Protein AF-A0A1H9KMR3-F1 (afdb_monomer_lite)

Secondary structure (DSSP, 8-state):
-----EE-SS-EE----TTTGGGGHHHHT-HHHHHH-SS--SSHHHHHHHHHHHH-

pLDDT: mean 85.53, std 7.77, range [53.25, 97.31]

Sequence (56 aa):
MQDIILENTKAKLLPLALNKHHFLNAIAKEPNLVQYSPSKIDTPNDLTAYVEMAID

Organism: NCBI:txid419940

Radius of gyration: 12.94 Å; chains: 1; bounding box: 25×27×32 Å

Structure (mmCIF, N/CA/C/O backbone):
data_AF-A0A1H9KMR3-F1
#
_entry.id   AF-A0A1H9KMR3-F1
#
loop_
_atom_site.group_PDB
_atom_site.id
_atom_site.type_symbol
_atom_site.label_atom_id
_atom_site.label_alt_id
_atom_site.label_comp_id
_atom_site.label_asym_id
_atom_site.label_entity_id
_atom_site.label_seq_id
_atom_site.pdbx_PDB_ins_code
_atom_site.Cartn_x
_atom_site.Cartn_y
_atom_site.Cartn_z
_atom_site.occupancy
_atom_site.B_iso_or_equiv
_atom_site.auth_seq_id
_atom_site.auth_comp_id
_atom_site.auth_asym_id
_atom_site.auth_atom_id
_atom_site.pdbx_PDB_model_num
ATOM 1 N N . MET A 1 1 ? 16.538 10.126 -19.443 1.00 53.25 1 MET A N 1
ATOM 2 C CA . MET A 1 1 ? 16.340 9.270 -18.255 1.00 53.25 1 MET A CA 1
ATOM 3 C C . MET A 1 1 ? 16.080 7.864 -18.740 1.00 53.25 1 MET A C 1
ATOM 5 O O . MET A 1 1 ? 15.411 7.717 -19.752 1.00 53.25 1 MET A O 1
ATOM 9 N N . GLN A 1 2 ? 16.668 6.871 -18.085 1.00 58.00 2 GLN A N 1
ATOM 10 C CA . GLN A 1 2 ? 16.430 5.465 -18.388 1.00 58.00 2 GLN A CA 1
ATOM 11 C C . GLN A 1 2 ? 15.254 5.013 -17.518 1.00 58.00 2 GLN A C 1
ATOM 13 O O . GLN A 1 2 ? 15.307 5.196 -16.303 1.00 58.00 2 GLN A O 1
ATOM 18 N N . ASP A 1 3 ? 14.187 4.498 -18.126 1.00 76.31 3 ASP A N 1
ATOM 19 C CA . ASP A 1 3 ? 13.017 4.042 -17.375 1.00 76.31 3 ASP A CA 1
ATOM 20 C C . ASP A 1 3 ? 13.380 2.786 -16.575 1.00 76.31 3 ASP A C 1
ATOM 22 O O . ASP A 1 3 ? 13.752 1.756 -17.142 1.00 76.31 3 ASP A O 1
ATOM 26 N N . ILE A 1 4 ? 13.293 2.869 -15.244 1.00 82.69 4 ILE A N 1
ATOM 27 C CA . ILE A 1 4 ? 13.465 1.705 -14.371 1.00 82.69 4 ILE A CA 1
ATOM 28 C C . ILE A 1 4 ? 12.179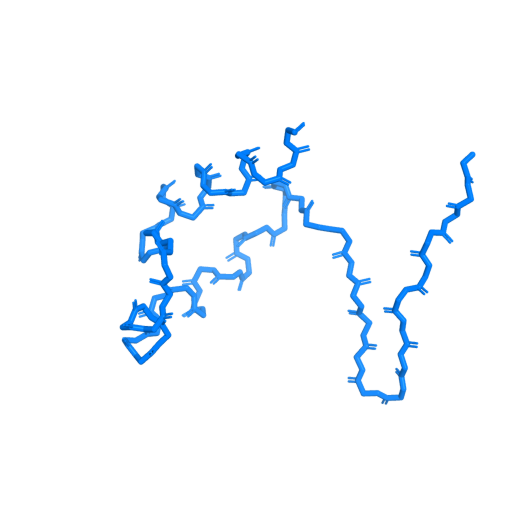 0.881 -14.447 1.00 82.69 4 ILE A C 1
ATOM 30 O O . ILE A 1 4 ? 1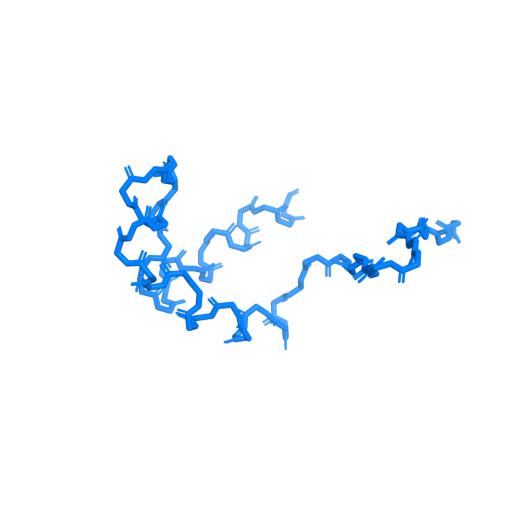1.130 1.293 -13.952 1.00 82.69 4 ILE A O 1
ATOM 34 N N . ILE A 1 5 ? 12.262 -0.294 -15.072 1.00 88.69 5 ILE A N 1
ATOM 35 C CA . ILE A 1 5 ? 11.139 -1.227 -15.195 1.00 88.69 5 ILE A CA 1
ATOM 36 C C . ILE A 1 5 ? 11.272 -2.303 -14.119 1.00 88.69 5 ILE A C 1
ATOM 38 O O . ILE A 1 5 ? 12.196 -3.113 -14.142 1.00 88.69 5 ILE A O 1
ATOM 42 N N . LEU A 1 6 ? 10.322 -2.316 -13.186 1.00 91.00 6 LEU A N 1
ATOM 43 C CA . LEU A 1 6 ? 10.206 -3.323 -12.134 1.00 91.00 6 LEU A CA 1
ATOM 44 C C . LEU A 1 6 ? 8.952 -4.164 -12.392 1.00 91.00 6 LEU A C 1
ATOM 46 O O . LEU A 1 6 ? 7.860 -3.831 -11.937 1.00 91.00 6 LEU A O 1
ATOM 50 N N . GLU A 1 7 ? 9.089 -5.236 -13.167 1.00 95.62 7 GLU A N 1
ATOM 51 C CA . GLU A 1 7 ? 7.962 -6.058 -13.617 1.00 95.62 7 GLU A CA 1
ATOM 52 C C . GLU A 1 7 ? 8.344 -7.539 -13.697 1.00 95.62 7 GLU A C 1
ATOM 54 O O . GLU A 1 7 ? 9.467 -7.890 -14.059 1.00 95.62 7 GLU A O 1
ATOM 59 N N . ASN A 1 8 ? 7.402 -8.417 -13.355 1.00 94.31 8 ASN A N 1
ATOM 60 C CA . ASN A 1 8 ? 7.502 -9.858 -13.562 1.00 94.31 8 ASN A CA 1
ATOM 61 C C . ASN A 1 8 ? 6.132 -10.453 -13.938 1.00 94.31 8 ASN A C 1
ATOM 63 O O . ASN A 1 8 ? 5.153 -9.736 -14.123 1.00 94.31 8 ASN A O 1
ATOM 67 N N . THR A 1 9 ? 6.044 -11.785 -14.010 1.00 97.31 9 THR A N 1
ATOM 68 C CA . THR A 1 9 ? 4.816 -12.505 -14.398 1.00 97.31 9 THR A CA 1
ATOM 69 C C . THR A 1 9 ? 3.627 -12.314 -13.454 1.00 97.31 9 THR A C 1
ATOM 71 O O . THR A 1 9 ? 2.515 -12.702 -13.802 1.00 97.3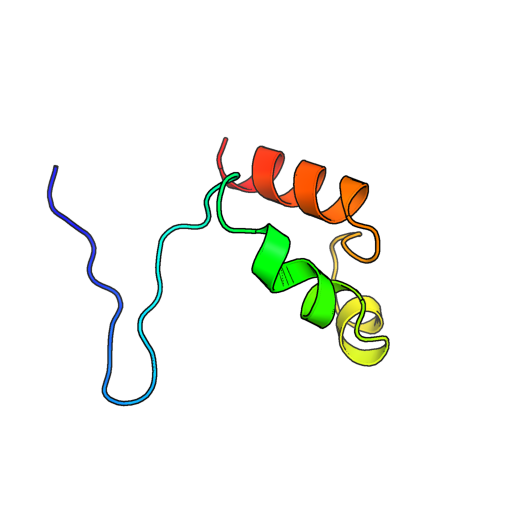1 9 THR A O 1
ATOM 74 N N . LYS A 1 10 ? 3.840 -11.757 -12.258 1.00 95.19 10 LYS A N 1
ATOM 75 C CA . LYS A 1 10 ? 2.809 -11.571 -11.231 1.00 95.19 10 LYS A CA 1
ATOM 76 C C . LYS A 1 10 ? 2.454 -10.108 -10.996 1.00 95.19 10 LYS A C 1
ATOM 78 O O . LYS A 1 10 ? 1.315 -9.828 -10.641 1.00 95.19 10 LYS A O 1
ATOM 83 N N . ALA A 1 11 ? 3.413 -9.195 -11.127 1.00 93.25 11 ALA A N 1
ATOM 84 C CA . ALA A 1 11 ? 3.211 -7.800 -10.766 1.00 93.25 11 ALA A CA 1
ATOM 85 C C . ALA A 1 11 ? 4.116 -6.852 -11.553 1.00 93.25 11 ALA A C 1
ATOM 87 O O . ALA A 1 11 ? 5.249 -7.180 -11.904 1.00 93.25 11 ALA A O 1
ATOM 88 N N . LYS A 1 12 ? 3.607 -5.634 -11.730 1.00 92.06 12 LYS A N 1
ATOM 89 C CA . LYS A 1 12 ? 4.332 -4.469 -12.226 1.00 92.06 12 LYS A CA 1
ATOM 90 C C . LYS A 1 12 ? 4.318 -3.401 -11.142 1.00 92.06 12 LYS A C 1
ATOM 92 O O . LYS A 1 12 ? 3.247 -3.025 -10.668 1.00 92.06 12 LYS A O 1
ATOM 97 N N . LEU A 1 13 ? 5.491 -2.912 -10.764 1.00 90.06 13 LEU A N 1
ATOM 98 C CA . LEU A 1 13 ? 5.627 -1.795 -9.844 1.00 90.06 13 LEU A CA 1
ATOM 99 C C . LEU A 1 13 ? 5.697 -0.501 -10.648 1.00 90.06 13 LEU A C 1
ATOM 101 O O . LEU A 1 13 ? 6.385 -0.406 -11.665 1.00 90.06 13 LEU A O 1
ATOM 105 N N . LEU A 1 14 ? 4.955 0.494 -10.180 1.00 85.94 14 LEU A N 1
ATOM 106 C CA . LEU A 1 14 ? 4.983 1.847 -10.708 1.00 85.94 14 LEU A CA 1
ATOM 107 C C . LEU A 1 14 ? 5.519 2.767 -9.612 1.00 85.94 14 LEU A C 1
ATOM 109 O O . LEU A 1 14 ? 5.205 2.528 -8.442 1.00 85.94 14 LEU A O 1
ATOM 113 N N . PRO A 1 15 ? 6.284 3.815 -9.966 1.00 83.06 15 PRO A N 1
ATOM 114 C CA . PRO A 1 15 ? 6.663 4.840 -9.009 1.00 83.06 15 PRO A CA 1
ATOM 115 C C . PRO A 1 15 ? 5.436 5.365 -8.266 1.00 83.06 15 PRO A C 1
ATOM 117 O O . PRO A 1 15 ? 4.381 5.604 -8.869 1.00 83.06 15 PRO A O 1
ATOM 120 N N . LEU A 1 16 ? 5.581 5.517 -6.952 1.00 84.12 16 LEU A N 1
ATOM 121 C CA . LEU A 1 16 ? 4.554 6.120 -6.120 1.00 84.12 16 LEU A CA 1
ATOM 122 C C . LEU A 1 16 ? 4.367 7.580 -6.554 1.00 84.12 16 LEU A C 1
ATOM 124 O O . LEU A 1 16 ? 5.340 8.290 -6.791 1.00 84.12 16 LEU A O 1
ATOM 128 N N . ALA A 1 17 ? 3.115 8.009 -6.704 1.00 80.62 17 ALA A N 1
ATOM 129 C CA . ALA A 1 17 ? 2.783 9.353 -7.162 1.00 80.62 17 ALA A CA 1
ATOM 130 C C . ALA A 1 17 ? 1.515 9.868 -6.474 1.00 80.62 17 ALA A C 1
ATOM 132 O O . ALA A 1 17 ? 0.558 9.111 -6.274 1.00 80.62 17 ALA A O 1
ATOM 133 N N . LEU A 1 18 ? 1.481 11.176 -6.199 1.00 76.00 18 LEU A N 1
ATOM 134 C CA . LEU A 1 18 ? 0.371 11.864 -5.522 1.00 76.00 18 LEU A CA 1
ATOM 135 C C . LEU A 1 18 ? -0.967 11.796 -6.276 1.00 76.00 18 LEU A C 1
ATOM 137 O O . LEU A 1 18 ? -2.032 12.003 -5.707 1.00 76.00 18 LEU A O 1
ATOM 141 N N . ASN A 1 19 ? -0.956 11.503 -7.574 1.00 78.31 19 ASN A N 1
ATOM 142 C CA . ASN A 1 19 ? -2.188 11.322 -8.342 1.00 78.31 19 ASN A CA 1
ATOM 143 C C . ASN A 1 19 ? -2.717 9.875 -8.310 1.00 78.31 19 ASN A C 1
ATOM 145 O O . ASN A 1 19 ? -3.787 9.608 -8.856 1.00 78.31 19 ASN A O 1
ATOM 149 N N . LYS A 1 20 ? -1.998 8.935 -7.681 1.00 79.12 20 LYS A N 1
ATOM 150 C CA . LYS A 1 20 ? -2.317 7.495 -7.691 1.00 79.12 20 LYS A CA 1
ATOM 151 C C . LYS A 1 20 ? -2.406 6.858 -6.303 1.00 79.12 20 LYS A C 1
ATOM 153 O O . LYS A 1 20 ? -2.957 5.767 -6.193 1.00 79.12 20 LYS A O 1
ATOM 158 N N . HIS A 1 21 ? -1.941 7.507 -5.235 1.00 80.75 21 HIS A N 1
ATOM 159 C CA . HIS A 1 21 ? -1.980 6.918 -3.887 1.00 80.75 21 HIS A CA 1
ATOM 160 C C . HIS A 1 21 ? -3.394 6.753 -3.324 1.00 80.75 21 HIS A C 1
ATOM 162 O O . HIS A 1 21 ? -3.594 5.958 -2.414 1.00 80.75 21 HIS A O 1
ATOM 168 N N . HIS A 1 22 ? -4.403 7.416 -3.893 1.00 86.00 22 HIS A N 1
ATOM 169 C CA . HIS A 1 22 ? -5.796 7.225 -3.484 1.00 86.00 22 HIS A CA 1
ATOM 170 C C . HIS A 1 22 ? -6.282 5.769 -3.632 1.00 86.00 22 HIS A C 1
ATOM 172 O O . HIS A 1 22 ? -7.147 5.345 -2.865 1.00 86.00 22 HIS A O 1
ATOM 178 N N . PHE A 1 23 ? -5.703 4.982 -4.553 1.00 86.06 23 PHE A N 1
ATOM 179 C CA . PHE A 1 23 ? -5.973 3.542 -4.672 1.00 86.06 23 PHE A CA 1
ATOM 180 C C . PHE A 1 23 ? -5.482 2.742 -3.456 1.00 86.06 23 PHE A C 1
ATOM 182 O O . PHE A 1 23 ? -5.993 1.660 -3.178 1.00 86.06 23 PHE A O 1
ATOM 189 N N . LEU A 1 24 ? -4.520 3.283 -2.707 1.00 88.62 24 LEU A N 1
ATOM 190 C CA . LEU A 1 24 ? -3.950 2.653 -1.520 1.00 88.62 24 LEU A CA 1
ATOM 191 C C . LEU A 1 24 ? -4.796 2.906 -0.264 1.00 88.62 24 LEU A C 1
ATOM 193 O O . LEU A 1 24 ? -4.616 2.195 0.715 1.00 88.62 24 LEU A O 1
ATOM 197 N N . ASN A 1 25 ? -5.757 3.841 -0.288 1.00 87.56 25 ASN A N 1
ATOM 198 C CA . ASN A 1 25 ? -6.591 4.184 0.876 1.00 87.56 25 ASN A CA 1
ATOM 199 C C . ASN A 1 25 ? -7.323 2.982 1.484 1.00 87.56 25 ASN A C 1
ATOM 201 O O . ASN A 1 25 ? -7.481 2.914 2.700 1.00 87.56 25 ASN A O 1
ATOM 205 N N . ALA A 1 26 ? -7.813 2.066 0.643 1.00 88.19 26 ALA A N 1
ATOM 206 C CA . ALA A 1 26 ? -8.510 0.872 1.114 1.00 88.19 26 ALA A CA 1
ATOM 207 C C . ALA A 1 26 ? -7.556 -0.064 1.870 1.00 88.19 26 ALA A C 1
ATOM 209 O O . ALA A 1 26 ? -7.905 -0.573 2.925 1.00 88.19 26 ALA A O 1
ATOM 210 N N . ILE A 1 27 ? -6.329 -0.211 1.363 1.00 88.06 27 ILE A N 1
ATOM 211 C CA . ILE A 1 27 ? -5.299 -1.095 1.917 1.00 88.06 27 ILE A CA 1
ATOM 212 C C . ILE A 1 27 ? -4.673 -0.475 3.172 1.00 88.06 27 ILE A C 1
ATOM 214 O O . ILE A 1 27 ? -4.459 -1.159 4.165 1.00 88.06 27 ILE A O 1
ATOM 218 N N . ALA A 1 28 ? -4.424 0.835 3.161 1.00 87.75 28 ALA A N 1
ATOM 219 C CA . ALA A 1 28 ? -3.780 1.562 4.253 1.00 87.75 28 ALA A CA 1
ATOM 220 C C . ALA A 1 28 ? -4.617 1.589 5.547 1.00 87.75 28 ALA A C 1
ATOM 222 O O . ALA A 1 28 ? -4.077 1.800 6.628 1.00 87.75 28 ALA A O 1
ATOM 223 N N . LYS A 1 29 ? -5.926 1.337 5.434 1.00 87.69 29 LYS A N 1
ATOM 224 C CA . LYS A 1 29 ? -6.877 1.234 6.550 1.00 87.69 29 LYS A CA 1
ATOM 225 C C . LYS A 1 29 ? -7.006 -0.171 7.129 1.00 87.69 29 LYS A C 1
ATOM 227 O O . LYS A 1 29 ? -7.700 -0.341 8.129 1.00 87.69 29 LYS A O 1
ATOM 232 N N . GLU A 1 30 ? -6.386 -1.172 6.507 1.00 89.56 30 GLU A N 1
ATOM 233 C CA . GLU A 1 30 ? -6.510 -2.555 6.954 1.00 89.56 30 GLU A CA 1
ATOM 234 C C . GLU A 1 30 ? -5.913 -2.709 8.365 1.00 89.56 30 GLU A C 1
ATOM 236 O O . GLU A 1 30 ? -4.735 -2.401 8.573 1.00 89.56 30 GLU A O 1
ATOM 241 N N . PRO A 1 31 ? -6.683 -3.202 9.352 1.00 82.56 31 PRO A N 1
ATOM 242 C CA . PRO A 1 31 ? -6.293 -3.165 10.763 1.00 82.56 31 PRO A CA 1
ATOM 243 C C . PRO A 1 31 ? -5.009 -3.951 11.036 1.00 82.56 31 PRO A C 1
ATOM 245 O O . PRO A 1 31 ? -4.145 -3.503 11.789 1.00 82.56 31 PRO A O 1
ATOM 248 N N . ASN A 1 32 ? -4.842 -5.086 10.355 1.00 85.50 32 ASN A N 1
ATOM 249 C CA . ASN A 1 32 ? -3.640 -5.904 10.469 1.00 85.50 32 ASN A CA 1
ATOM 250 C C . ASN A 1 32 ? -2.433 -5.252 9.78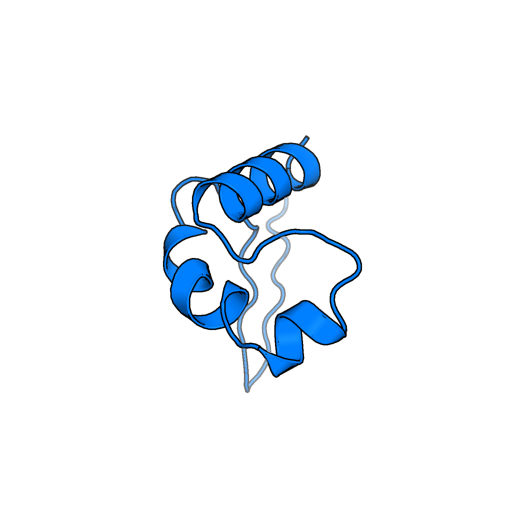3 1.00 85.50 32 ASN A C 1
ATOM 252 O O . ASN A 1 32 ? -1.308 -5.510 10.183 1.00 85.50 32 ASN A O 1
ATOM 256 N N . LEU A 1 33 ? -2.630 -4.404 8.771 1.00 82.12 33 LEU A N 1
ATOM 257 C CA . LEU A 1 33 ? -1.525 -3.698 8.123 1.00 82.12 33 LEU A CA 1
ATOM 258 C C . LEU A 1 33 ? -1.019 -2.559 9.009 1.00 82.12 33 LEU A C 1
ATOM 260 O O . LEU A 1 33 ? 0.183 -2.435 9.230 1.00 82.12 33 LEU A O 1
ATOM 264 N N . VAL A 1 34 ? -1.941 -1.765 9.557 1.00 74.88 34 VAL A N 1
ATOM 265 C CA . VAL A 1 34 ? -1.623 -0.638 10.446 1.00 74.88 34 VAL A CA 1
ATOM 266 C C . VAL A 1 34 ? -0.885 -1.118 11.696 1.00 74.88 34 VAL A C 1
ATOM 268 O O . VAL A 1 34 ? 0.060 -0.468 12.128 1.00 74.88 34 VAL A O 1
ATOM 271 N N . GLN A 1 35 ? -1.251 -2.285 12.236 1.00 77.25 35 GLN A N 1
ATOM 272 C CA . GLN A 1 35 ? -0.596 -2.868 13.411 1.00 77.25 35 GLN A CA 1
ATOM 273 C C . GLN A 1 35 ? 0.900 -3.165 13.201 1.00 77.25 35 GLN A C 1
ATOM 275 O O . GLN A 1 35 ? 1.671 -3.106 14.160 1.00 77.25 35 GLN A O 1
ATOM 280 N N . TYR A 1 36 ? 1.311 -3.492 11.974 1.00 82.94 36 TYR A N 1
ATOM 281 C CA . TYR A 1 36 ? 2.701 -3.829 11.647 1.00 82.94 36 TYR A CA 1
ATOM 282 C C . TYR A 1 36 ? 3.421 -2.737 10.848 1.00 82.94 36 TYR A C 1
ATOM 284 O O . TYR A 1 36 ? 4.609 -2.877 10.554 1.00 82.94 36 TYR A O 1
ATOM 292 N N . SER A 1 37 ? 2.730 -1.651 10.498 1.00 81.38 37 SER A N 1
ATOM 293 C CA . SER A 1 37 ? 3.322 -0.523 9.791 1.00 81.38 37 SER A CA 1
ATOM 294 C C . SER A 1 37 ? 4.049 0.399 10.777 1.00 81.38 37 SER A C 1
ATOM 296 O O . SER A 1 37 ? 3.438 0.862 11.741 1.00 81.38 37 SER A O 1
ATOM 298 N N . PRO A 1 38 ? 5.327 0.745 10.538 1.00 83.38 38 PRO A N 1
ATOM 299 C CA . PRO A 1 38 ? 6.012 1.779 11.313 1.00 83.38 38 PRO A CA 1
ATOM 300 C C . PRO A 1 38 ? 5.485 3.192 11.000 1.00 83.38 38 PRO A C 1
ATOM 302 O O . PRO A 1 38 ? 5.793 4.138 11.721 1.00 83.38 38 PRO A O 1
ATOM 305 N N . SER A 1 39 ? 4.710 3.350 9.923 1.00 85.69 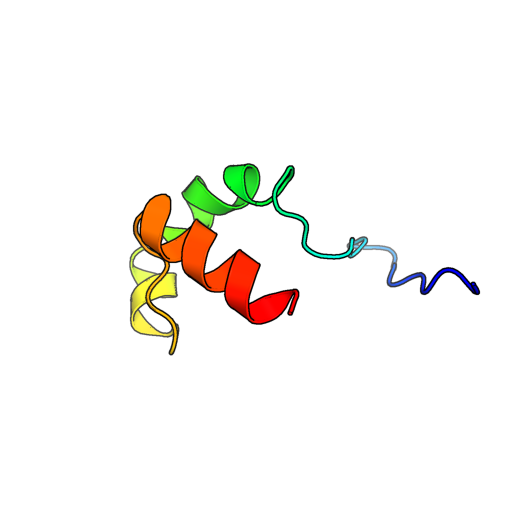39 SER A N 1
ATOM 306 C CA . SER A 1 39 ? 4.176 4.628 9.454 1.00 85.69 39 SER A CA 1
ATOM 307 C C . SER A 1 39 ? 2.677 4.742 9.730 1.00 85.69 39 SER A C 1
ATOM 309 O O . SER A 1 39 ? 1.917 3.801 9.484 1.00 85.69 39 SER A O 1
ATOM 311 N N . LYS A 1 40 ? 2.248 5.922 10.192 1.00 87.56 40 LYS A N 1
ATOM 312 C CA . LYS A 1 40 ? 0.838 6.302 10.329 1.00 87.56 40 LYS A CA 1
ATOM 313 C C . LYS A 1 40 ? 0.265 6.567 8.931 1.00 87.56 40 LYS A C 1
ATOM 315 O O . LYS A 1 40 ? 0.698 7.507 8.280 1.00 87.56 40 LYS A O 1
ATOM 320 N N . ILE A 1 41 ? -0.641 5.711 8.455 1.00 90.25 41 ILE A N 1
ATOM 321 C CA . ILE A 1 41 ? -1.200 5.759 7.084 1.00 90.25 41 ILE A CA 1
ATOM 322 C C . ILE A 1 41 ? -2.707 5.451 7.031 1.00 90.25 41 ILE A C 1
ATOM 324 O O . ILE A 1 41 ? -3.292 5.332 5.960 1.00 90.25 41 ILE A O 1
ATOM 328 N N . ASP A 1 42 ? -3.353 5.299 8.184 1.00 88.69 42 ASP A N 1
ATOM 329 C CA . ASP A 1 42 ? -4.732 4.819 8.318 1.00 88.69 42 ASP A CA 1
ATOM 330 C C . ASP A 1 42 ? -5.796 5.857 7.944 1.00 88.69 42 ASP A C 1
ATOM 332 O O . ASP A 1 42 ? -6.956 5.509 7.716 1.00 88.69 42 ASP A O 1
ATOM 336 N N . THR A 1 43 ? -5.437 7.133 7.826 1.00 90.94 43 THR A N 1
ATOM 337 C CA . THR A 1 43 ? -6.336 8.150 7.272 1.00 90.94 43 THR A CA 1
ATOM 338 C C . THR A 1 43 ? -5.850 8.625 5.902 1.00 90.94 43 THR A C 1
ATOM 340 O O . THR A 1 43 ? -4.655 8.568 5.617 1.00 90.94 43 THR A O 1
ATOM 343 N N . PRO A 1 44 ? -6.745 9.134 5.030 1.00 90.06 44 PRO A N 1
ATOM 344 C CA . PRO A 1 44 ? -6.330 9.681 3.736 1.00 90.06 44 PRO A CA 1
ATOM 345 C C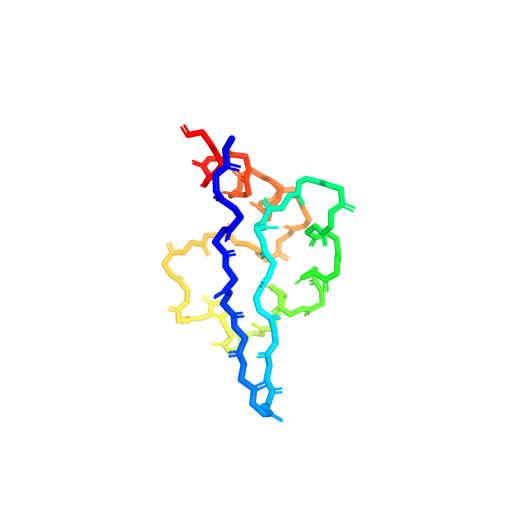 . PRO A 1 44 ? -5.293 10.809 3.847 1.00 90.06 44 PRO A C 1
ATOM 347 O O . PRO A 1 44 ? -4.427 10.933 2.982 1.00 90.06 44 PRO A O 1
ATOM 350 N N . ASN A 1 45 ? -5.365 11.616 4.911 1.00 91.69 45 ASN A N 1
ATOM 351 C CA . ASN A 1 45 ? -4.412 12.698 5.160 1.00 91.69 45 ASN A CA 1
ATOM 352 C C . ASN A 1 45 ? -3.051 12.140 5.582 1.00 91.69 45 ASN A C 1
ATOM 354 O O . ASN A 1 45 ? -2.039 12.546 5.019 1.00 91.69 45 ASN A O 1
ATOM 358 N N . ASP A 1 46 ? -3.035 11.171 6.501 1.00 91.31 46 ASP A N 1
ATOM 359 C CA . ASP A 1 46 ? -1.800 10.516 6.948 1.00 91.31 46 ASP A CA 1
ATOM 360 C C . ASP A 1 46 ? -1.101 9.799 5.784 1.00 91.31 46 ASP A C 1
ATOM 362 O O . ASP A 1 46 ? 0.108 9.926 5.595 1.00 91.31 46 ASP A O 1
ATOM 366 N N . LEU A 1 47 ? -1.872 9.108 4.937 1.00 90.62 47 LEU A N 1
ATOM 367 C CA . LEU A 1 47 ? -1.347 8.468 3.735 1.00 90.62 47 LEU A CA 1
ATOM 368 C C . LEU A 1 47 ? -0.790 9.485 2.732 1.00 90.62 47 LEU A C 1
ATOM 370 O O . LEU A 1 47 ? 0.236 9.224 2.112 1.00 90.62 47 LEU A O 1
ATOM 374 N N . THR A 1 48 ? -1.446 10.636 2.565 1.00 90.62 48 THR A N 1
ATOM 375 C CA . THR A 1 48 ? -0.953 11.702 1.678 1.00 90.62 48 THR A CA 1
ATOM 376 C C . THR A 1 48 ? 0.365 12.272 2.194 1.00 90.62 48 THR A C 1
ATOM 378 O O . THR A 1 48 ? 1.328 12.315 1.437 1.00 90.62 48 THR A O 1
ATOM 381 N N . ALA A 1 49 ? 0.448 12.597 3.486 1.00 91.31 49 ALA A N 1
ATOM 382 C CA . ALA A 1 49 ? 1.675 13.091 4.108 1.00 91.31 49 ALA A CA 1
ATOM 383 C C . ALA A 1 49 ? 2.831 12.080 4.002 1.00 91.31 49 ALA A C 1
ATOM 385 O O . ALA A 1 49 ? 3.970 12.454 3.727 1.00 91.31 49 ALA A O 1
ATOM 386 N N . TYR A 1 50 ? 2.542 10.784 4.165 1.00 89.69 50 TYR A N 1
ATOM 387 C CA . TYR A 1 50 ? 3.530 9.726 3.955 1.00 89.69 50 TYR A CA 1
ATOM 388 C C . TYR A 1 50 ? 4.045 9.693 2.511 1.00 89.69 50 TYR A C 1
ATOM 390 O O . TYR A 1 50 ? 5.247 9.570 2.287 1.00 89.69 50 TYR A O 1
ATOM 398 N N . VAL A 1 51 ? 3.143 9.799 1.532 1.00 89.38 51 VAL A N 1
ATOM 399 C CA . VAL A 1 51 ? 3.496 9.785 0.107 1.00 89.38 51 VAL A CA 1
ATOM 400 C C . VAL A 1 51 ? 4.333 11.009 -0.261 1.00 89.38 51 VAL A C 1
ATOM 402 O O . VAL A 1 51 ? 5.302 10.855 -0.993 1.00 89.38 51 VAL A O 1
ATOM 405 N N . GLU A 1 52 ? 3.998 12.193 0.256 1.00 90.19 52 GLU A N 1
ATOM 406 C CA . GLU A 1 52 ? 4.788 13.418 0.062 1.00 90.19 52 GLU A CA 1
ATOM 407 C C . GLU A 1 52 ? 6.213 13.245 0.602 1.00 90.19 52 GLU A C 1
ATOM 409 O O . GLU A 1 52 ? 7.170 13.397 -0.149 1.00 90.19 52 GLU A O 1
ATOM 414 N N . MET A 1 53 ? 6.354 12.797 1.855 1.00 88.69 53 MET A N 1
ATOM 415 C CA . MET A 1 53 ? 7.661 12.533 2.473 1.00 88.69 53 MET A CA 1
ATOM 416 C C . MET A 1 53 ? 8.481 11.465 1.729 1.00 88.69 53 MET A C 1
ATOM 418 O O . MET A 1 53 ? 9.703 11.515 1.746 1.00 88.69 53 MET A O 1
ATOM 422 N N . ALA A 1 54 ? 7.834 10.460 1.136 1.00 85.81 54 ALA A N 1
ATOM 423 C CA . ALA A 1 54 ? 8.518 9.361 0.455 1.00 85.81 54 ALA A CA 1
ATOM 424 C C . ALA A 1 54 ? 8.961 9.696 -0.981 1.00 85.81 54 ALA A C 1
ATOM 426 O O . ALA A 1 54 ? 9.741 8.936 -1.560 1.00 85.81 54 ALA A O 1
ATOM 427 N N . ILE A 1 55 ? 8.405 10.757 -1.575 1.00 85.44 55 ILE A N 1
ATOM 428 C CA . ILE A 1 55 ? 8.737 11.211 -2.933 1.00 85.44 55 ILE A CA 1
ATOM 429 C C . ILE A 1 55 ? 9.818 12.306 -2.912 1.00 85.44 55 ILE A C 1
ATOM 431 O O . ILE A 1 55 ? 10.553 12.409 -3.897 1.00 85.44 55 ILE A O 1
ATOM 435 N N . ASP A 1 56 ? 9.910 13.085 -1.829 1.00 76.38 56 ASP A N 1
ATOM 436 C CA . ASP A 1 56 ? 10.994 14.052 -1.571 1.00 76.38 56 ASP A CA 1
ATOM 437 C C . ASP A 1 56 ? 12.368 13.372 -1.380 1.00 76.38 56 ASP A C 1
ATOM 439 O O . ASP A 1 56 ? 13.364 13.906 -1.931 1.00 76.38 56 ASP A O 1
#

Foldseek 3Di:
DDDDWDDDPPDTDDPQDLVPCVVCQVVLLDPVCCVPDPANCNDPVSVNVVSVVVVD